Protein AF-A0A7V3MHN1-F1 (afdb_monomer_lite)

Structure (mmCIF, N/CA/C/O backbone):
data_AF-A0A7V3MHN1-F1
#
_entry.id   AF-A0A7V3MHN1-F1
#
loop_
_atom_site.group_PDB
_atom_site.id
_atom_site.type_symbol
_atom_site.label_atom_id
_atom_site.label_alt_id
_atom_site.label_comp_id
_atom_site.label_asym_id
_atom_site.label_entity_id
_atom_site.label_seq_id
_atom_site.pdbx_PDB_ins_code
_atom_site.Cartn_x
_atom_site.Cartn_y
_atom_site.Cartn_z
_atom_site.occupancy
_atom_site.B_iso_or_equiv
_atom_site.auth_seq_id
_atom_site.auth_comp_id
_atom_site.auth_asym_id
_atom_site.auth_atom_id
_atom_site.pdbx_PDB_model_num
ATOM 1 N N . GLN A 1 1 ? -6.747 2.125 32.508 1.00 59.69 1 GLN A N 1
ATOM 2 C CA . GLN A 1 1 ? -7.554 3.245 31.978 1.00 59.69 1 GLN A CA 1
ATOM 3 C C . GLN A 1 1 ? -6.586 4.310 31.480 1.00 59.69 1 GLN A C 1
ATOM 5 O O . GLN A 1 1 ? -5.693 4.668 32.234 1.00 59.69 1 GLN A O 1
ATOM 10 N N . ILE A 1 2 ? -6.685 4.735 30.218 1.00 68.06 2 ILE A N 1
ATOM 11 C CA . ILE A 1 2 ? -5.838 5.800 29.650 1.00 68.06 2 ILE A CA 1
ATOM 12 C C . ILE A 1 2 ? -6.609 7.110 29.819 1.00 68.06 2 ILE A C 1
ATOM 14 O O . ILE A 1 2 ? -7.753 7.187 29.373 1.00 68.06 2 ILE A O 1
ATOM 18 N N . LEU A 1 3 ? -6.021 8.112 30.478 1.00 76.12 3 LEU A N 1
ATOM 19 C CA . LEU A 1 3 ? -6.589 9.460 30.480 1.00 76.12 3 LEU A CA 1
ATOM 20 C C . LEU A 1 3 ? -6.273 10.118 29.139 1.00 76.12 3 LEU A C 1
ATOM 22 O O . LEU A 1 3 ? -5.110 10.264 28.765 1.00 76.12 3 LEU A O 1
ATOM 26 N N . LEU A 1 4 ? -7.324 10.489 28.422 1.00 75.56 4 LEU A N 1
ATOM 27 C CA . LEU A 1 4 ? -7.245 11.236 27.181 1.00 75.56 4 LEU A CA 1
ATOM 28 C C . LEU A 1 4 ? -7.866 12.608 27.436 1.00 75.56 4 LEU A C 1
ATOM 30 O O . LEU A 1 4 ? -8.912 12.685 28.077 1.00 75.56 4 LEU A O 1
ATOM 34 N N . ASP A 1 5 ? -7.225 13.673 26.962 1.00 85.38 5 ASP A N 1
ATOM 35 C CA . ASP A 1 5 ? -7.831 15.001 27.021 1.00 85.38 5 ASP A CA 1
ATOM 36 C C . ASP A 1 5 ? -9.120 15.058 26.171 1.00 85.38 5 ASP A C 1
ATOM 38 O O . ASP A 1 5 ? -9.317 14.283 25.224 1.00 85.38 5 ASP A O 1
ATOM 42 N N . ASP A 1 6 ? -10.027 15.968 26.537 1.00 81.62 6 ASP A N 1
ATOM 43 C CA . ASP A 1 6 ? -11.348 16.082 25.908 1.00 81.62 6 ASP A CA 1
ATOM 44 C C . ASP A 1 6 ? -11.264 16.373 24.405 1.00 81.62 6 ASP A C 1
ATOM 46 O O . ASP A 1 6 ? -12.125 15.950 23.629 1.00 81.62 6 ASP A O 1
ATOM 50 N N . GLU A 1 7 ? -10.223 17.083 23.971 1.00 84.38 7 GLU A N 1
ATOM 51 C CA . GLU A 1 7 ? -10.010 17.418 22.567 1.00 84.38 7 GLU A CA 1
ATOM 52 C C . GLU A 1 7 ? -9.679 16.169 21.742 1.00 84.38 7 GLU A C 1
ATOM 54 O O . GLU A 1 7 ? -10.335 15.886 20.733 1.00 84.38 7 GLU A O 1
ATOM 59 N N . ARG A 1 8 ? -8.708 15.367 22.189 1.00 82.62 8 ARG A N 1
ATOM 60 C CA . ARG A 1 8 ? -8.356 14.095 21.552 1.00 82.62 8 ARG A CA 1
ATOM 61 C C . ARG A 1 8 ? -9.528 13.124 21.592 1.00 82.62 8 ARG A C 1
ATOM 63 O O . ARG A 1 8 ? -9.762 12.442 20.594 1.00 82.62 8 ARG A O 1
ATOM 70 N N . HIS A 1 9 ? -10.297 13.086 22.682 1.00 85.44 9 HIS A N 1
ATOM 71 C CA . HIS A 1 9 ? -11.489 12.240 22.761 1.00 85.44 9 HIS A CA 1
ATOM 72 C C . HIS A 1 9 ? -12.520 12.622 21.693 1.00 85.44 9 HIS A C 1
ATOM 74 O O . HIS A 1 9 ? -12.969 11.757 20.937 1.00 85.44 9 HIS A O 1
ATOM 80 N N . ARG A 1 10 ? -12.830 13.918 21.542 1.00 88.56 10 ARG A N 1
ATOM 81 C CA . ARG A 1 10 ? -13.739 14.402 20.487 1.00 88.56 10 ARG A CA 1
ATOM 82 C C . ARG A 1 10 ? -13.244 14.043 19.089 1.00 88.56 10 ARG A C 1
ATOM 84 O O . ARG A 1 10 ? -14.046 13.607 18.265 1.00 88.56 10 ARG A O 1
ATOM 91 N N . ARG A 1 11 ? -11.940 14.175 18.824 1.00 86.19 11 ARG A N 1
ATOM 92 C CA . ARG A 1 11 ? -11.350 13.819 17.522 1.00 86.19 11 ARG A CA 1
ATOM 93 C C . ARG A 1 11 ? -11.505 12.332 17.212 1.00 86.19 11 ARG A C 1
ATOM 95 O O . ARG A 1 11 ? -11.900 11.990 16.102 1.00 86.19 11 ARG A O 1
ATOM 102 N N . ILE A 1 12 ? -11.256 11.450 18.179 1.00 86.94 12 ILE A N 1
ATOM 103 C CA . ILE A 1 12 ? -11.416 10.002 17.973 1.00 86.94 12 ILE A CA 1
ATOM 104 C C . ILE A 1 12 ? -12.890 9.641 17.758 1.00 86.94 12 ILE A C 1
ATOM 106 O O . ILE A 1 12 ? -13.201 8.855 16.865 1.00 86.94 12 ILE A O 1
ATOM 110 N N . VAL A 1 13 ? -13.805 10.239 18.526 1.00 90.31 13 VAL A N 1
ATOM 111 C CA . VAL A 1 13 ? -15.251 10.020 18.364 1.00 90.31 13 VAL A CA 1
ATOM 112 C C . VAL A 1 13 ? -15.739 10.486 16.991 1.00 90.31 13 VAL A C 1
ATOM 114 O O . VAL A 1 13 ? -16.535 9.786 16.367 1.00 90.31 13 VAL A O 1
ATOM 117 N N . ALA A 1 14 ? -15.255 11.627 16.495 1.00 90.69 14 ALA A N 1
ATOM 118 C CA . ALA A 1 14 ? -15.590 12.118 15.160 1.00 90.69 14 ALA A CA 1
ATOM 119 C C . ALA A 1 14 ? -15.152 11.129 14.069 1.00 90.69 14 ALA A C 1
ATOM 121 O O . ALA A 1 14 ? -15.967 10.744 13.235 1.00 90.69 14 ALA A O 1
ATOM 122 N N . VAL A 1 15 ? -13.910 10.640 14.139 1.00 89.62 15 VAL A N 1
ATOM 123 C CA . VAL A 1 15 ? -13.374 9.649 13.188 1.00 89.62 15 VAL A CA 1
ATOM 124 C C . VAL A 1 15 ? -14.132 8.321 13.264 1.00 89.62 15 VAL A C 1
ATOM 126 O O . VAL A 1 15 ? -14.414 7.709 12.237 1.00 89.62 15 VAL A O 1
ATOM 129 N N . ALA A 1 16 ? -14.488 7.868 14.467 1.00 91.81 16 ALA A N 1
ATOM 130 C CA . ALA A 1 16 ? -15.269 6.649 14.662 1.00 91.81 16 ALA A CA 1
ATOM 131 C C . ALA A 1 16 ? -16.667 6.765 14.029 1.00 91.81 16 ALA A C 1
ATOM 133 O O . ALA A 1 16 ? -17.104 5.852 13.330 1.00 91.81 16 ALA A O 1
ATOM 134 N N . ARG A 1 17 ? -17.334 7.914 14.212 1.00 91.50 17 ARG A N 1
ATOM 135 C CA . ARG A 1 17 ? -18.642 8.204 13.605 1.00 91.50 17 ARG A CA 1
ATOM 136 C C . ARG A 1 17 ? -18.575 8.291 12.086 1.00 91.50 17 ARG A C 1
ATOM 138 O O . ARG A 1 17 ? -19.405 7.679 11.429 1.00 91.50 17 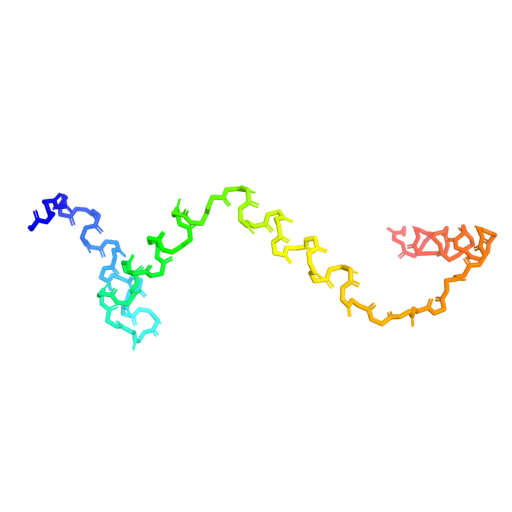ARG A O 1
ATOM 145 N N . GLU A 1 18 ? -17.593 9.006 11.544 1.00 90.38 18 GLU A N 1
ATOM 146 C CA . GLU A 1 18 ? -17.388 9.134 10.095 1.00 90.38 18 GLU A CA 1
ATOM 147 C C . GLU A 1 18 ? -17.193 7.765 9.429 1.00 90.38 18 GLU A C 1
ATOM 149 O O . GLU A 1 18 ? -17.711 7.511 8.347 1.00 90.38 18 GLU A O 1
ATOM 154 N N . ARG A 1 19 ? -16.488 6.856 10.109 1.00 87.94 19 ARG A N 1
ATOM 155 C CA . ARG A 1 19 ? -16.199 5.508 9.609 1.00 87.94 19 ARG A CA 1
ATOM 156 C C . ARG A 1 19 ? -17.251 4.459 9.982 1.00 87.94 19 ARG A C 1
ATOM 158 O O . ARG A 1 19 ? -17.118 3.317 9.559 1.00 87.94 19 ARG A O 1
ATOM 165 N N . GLY A 1 20 ? -18.257 4.805 10.788 1.00 91.38 20 GLY A N 1
ATOM 166 C CA . GLY A 1 20 ? -19.280 3.864 11.260 1.00 91.38 20 GLY A CA 1
ATOM 167 C C . GLY A 1 20 ? -18.744 2.727 12.141 1.00 91.38 20 GLY A C 1
ATOM 168 O O . GLY A 1 20 ? -19.354 1.663 12.204 1.00 91.38 20 GLY A O 1
ATOM 169 N N . VAL A 1 21 ? -17.606 2.922 12.812 1.00 93.00 21 VAL A N 1
ATOM 170 C CA . VAL A 1 21 ? -16.958 1.903 13.657 1.00 93.00 21 VAL A CA 1
ATOM 171 C C . VAL A 1 21 ? -16.879 2.354 15.112 1.00 93.00 21 VAL A C 1
ATOM 173 O O . VAL A 1 21 ? -17.103 3.516 15.446 1.00 93.00 21 VAL A O 1
ATOM 176 N N . SER A 1 22 ? -16.544 1.430 16.012 1.00 92.25 22 SER A N 1
ATOM 177 C CA . SER A 1 22 ? -16.379 1.766 17.425 1.00 92.25 22 SER A CA 1
ATOM 178 C C . SER A 1 22 ? -15.112 2.596 17.671 1.00 92.25 22 SER A C 1
ATOM 180 O O . SER A 1 22 ? -14.096 2.436 16.992 1.00 92.25 22 SER A O 1
ATOM 182 N N . VAL A 1 23 ? -15.132 3.429 18.715 1.00 88.06 23 VAL A N 1
ATOM 183 C CA . VAL A 1 23 ? -13.936 4.141 19.201 1.00 88.06 23 VAL A CA 1
ATOM 184 C C . VAL A 1 23 ? -12.801 3.163 19.526 1.00 88.06 23 VAL A C 1
ATOM 186 O O . VAL A 1 23 ? -11.646 3.435 19.209 1.00 88.06 23 VAL A O 1
ATOM 189 N N . ALA A 1 24 ? -13.123 1.994 20.090 1.00 87.56 24 ALA A N 1
ATOM 190 C CA . ALA A 1 24 ? -12.144 0.952 20.388 1.00 87.56 24 ALA A CA 1
ATOM 191 C C . ALA A 1 24 ? -11.457 0.410 19.121 1.00 87.56 24 ALA A C 1
ATOM 193 O O . ALA A 1 24 ? -10.256 0.147 19.149 1.00 87.56 24 ALA A O 1
ATOM 194 N N . THR A 1 25 ? -12.187 0.298 18.006 1.00 87.38 25 THR A N 1
ATOM 195 C CA . THR A 1 25 ? -11.643 -0.103 16.699 1.00 87.38 25 THR A CA 1
ATOM 196 C C . THR A 1 25 ? -10.640 0.930 16.193 1.00 87.38 25 THR A C 1
ATOM 198 O O . THR A 1 25 ? -9.523 0.569 15.837 1.00 87.38 25 THR A O 1
ATOM 201 N N . VAL A 1 26 ? -10.992 2.219 16.243 1.00 86.69 26 VAL A N 1
ATOM 202 C CA . VAL A 1 26 ? -10.096 3.311 15.820 1.00 86.69 26 VAL A CA 1
ATOM 203 C C . VAL A 1 26 ? -8.829 3.355 16.674 1.00 86.69 26 VAL A C 1
ATOM 205 O O . VAL A 1 26 ? -7.734 3.520 16.142 1.00 86.69 26 VAL A O 1
ATOM 208 N N . VAL A 1 27 ? -8.960 3.182 17.994 1.00 87.25 27 VAL A N 1
ATOM 209 C CA . VAL A 1 27 ? -7.813 3.137 18.910 1.00 87.25 27 VAL A CA 1
ATOM 210 C C . VAL A 1 27 ? -6.927 1.930 18.611 1.00 87.25 27 VAL A C 1
ATOM 212 O O . VAL A 1 27 ? -5.715 2.095 18.523 1.00 87.25 27 VAL A O 1
ATOM 215 N N . ARG A 1 28 ? -7.504 0.739 18.405 1.00 83.25 28 ARG A N 1
ATOM 216 C CA . ARG A 1 28 ? -6.741 -0.467 18.056 1.00 83.25 28 ARG A CA 1
ATOM 217 C C . ARG A 1 28 ? -5.995 -0.298 16.735 1.00 83.25 28 ARG A C 1
ATOM 219 O O . ARG A 1 28 ? -4.797 -0.522 16.715 1.00 83.25 28 ARG A O 1
ATOM 226 N N . GLU A 1 29 ? -6.638 0.212 15.688 1.00 83.12 29 GLU A N 1
ATOM 227 C CA . GLU A 1 29 ? -5.964 0.484 14.411 1.00 83.12 29 GLU A CA 1
ATOM 228 C C . GLU A 1 29 ? -4.859 1.537 14.529 1.00 83.12 29 GLU A C 1
ATOM 230 O O . GLU A 1 29 ? -3.814 1.417 13.892 1.00 83.12 29 GLU A O 1
ATOM 235 N N . ALA A 1 30 ? -5.079 2.599 15.307 1.00 82.31 30 ALA A N 1
ATOM 236 C CA . ALA A 1 30 ? -4.073 3.632 15.527 1.00 82.31 30 ALA A CA 1
ATOM 237 C C . ALA A 1 30 ? -2.867 3.080 16.299 1.00 82.31 30 ALA A C 1
ATOM 239 O O . ALA A 1 30 ? -1.731 3.435 15.990 1.00 82.31 30 ALA A O 1
ATOM 240 N N . ILE A 1 31 ? -3.118 2.190 17.262 1.00 80.06 31 ILE A N 1
ATOM 241 C CA . ILE A 1 31 ? -2.090 1.435 17.974 1.00 80.06 31 ILE A CA 1
ATOM 242 C C . ILE A 1 31 ? -1.372 0.505 17.001 1.00 80.06 31 ILE A C 1
ATOM 244 O O . ILE A 1 31 ? -0.160 0.592 16.913 1.00 80.06 31 ILE A O 1
ATOM 248 N N . ASP A 1 32 ? -2.070 -0.301 16.206 1.00 76.62 32 ASP A N 1
ATOM 249 C CA . ASP A 1 32 ? -1.444 -1.216 15.247 1.00 76.62 32 ASP A CA 1
ATOM 250 C C . ASP A 1 32 ? -0.594 -0.451 14.222 1.00 76.62 32 ASP A C 1
ATOM 252 O O . ASP A 1 32 ? 0.527 -0.844 13.921 1.00 76.62 32 ASP A O 1
ATOM 256 N N . ARG A 1 33 ? -1.066 0.704 13.738 1.00 70.06 33 ARG A N 1
ATOM 257 C CA . ARG A 1 33 ? -0.313 1.575 12.818 1.00 70.06 33 ARG A CA 1
ATOM 258 C C . ARG A 1 33 ? 0.856 2.304 13.484 1.00 70.06 33 ARG A C 1
ATOM 260 O O . ARG A 1 33 ? 1.847 2.576 12.810 1.00 70.06 33 ARG A O 1
ATOM 267 N N . GLY A 1 34 ? 0.720 2.674 14.757 1.00 67.62 34 GLY A N 1
ATOM 268 C CA . GLY A 1 34 ? 1.731 3.410 15.522 1.00 67.62 34 GLY A CA 1
ATOM 269 C C . GLY A 1 34 ? 2.788 2.515 16.174 1.00 67.62 34 GLY A C 1
ATOM 270 O O . GLY A 1 34 ? 3.932 2.935 16.321 1.00 67.62 34 GLY A O 1
ATOM 271 N N . ILE A 1 35 ? 2.412 1.286 16.535 1.00 58.75 35 ILE A N 1
ATOM 272 C CA . ILE A 1 35 ? 3.262 0.239 17.112 1.00 58.75 35 ILE A CA 1
ATOM 273 C C . ILE A 1 35 ? 3.883 -0.631 16.023 1.00 58.75 35 ILE A C 1
ATOM 275 O O . ILE A 1 35 ? 4.961 -1.166 16.270 1.00 58.75 35 ILE A O 1
ATOM 279 N N . ALA A 1 36 ? 3.286 -0.734 14.823 1.00 55.34 36 ALA A N 1
ATOM 280 C CA . ALA A 1 36 ? 3.970 -1.304 13.665 1.00 55.34 36 ALA A CA 1
ATOM 281 C C . ALA A 1 36 ? 5.290 -0.558 13.477 1.00 55.34 36 ALA A C 1
ATOM 283 O O . ALA A 1 36 ? 5.336 0.573 12.973 1.00 55.34 36 ALA A O 1
ATOM 284 N N . SER A 1 37 ? 6.371 -1.196 13.919 1.00 57.94 37 SER A N 1
ATOM 285 C CA . SER A 1 37 ? 7.686 -0.600 13.881 1.00 57.94 37 SER A CA 1
ATOM 286 C C . SER A 1 37 ? 7.971 -0.238 12.424 1.00 57.94 37 SER A C 1
ATOM 288 O O . SER A 1 37 ? 7.610 -0.991 11.512 1.00 57.94 37 SER A O 1
ATOM 290 N N . PRO A 1 38 ? 8.645 0.883 12.127 1.00 60.72 38 PRO A N 1
ATOM 291 C CA . PRO A 1 38 ? 9.180 1.117 10.788 1.00 60.72 38 PRO A CA 1
ATOM 292 C C . PRO A 1 38 ? 10.010 -0.075 10.273 1.00 60.72 38 PRO A C 1
ATOM 294 O O . PRO A 1 38 ? 10.186 -0.231 9.066 1.00 60.72 38 PRO A O 1
ATOM 297 N N . CYS A 1 39 ? 10.521 -0.925 11.174 1.00 62.94 39 CYS A N 1
ATOM 298 C CA . CYS A 1 39 ? 11.117 -2.214 10.837 1.00 62.94 39 CYS A CA 1
ATOM 299 C C . CYS A 1 39 ? 10.096 -3.227 10.299 1.00 62.94 39 CYS A C 1
ATOM 301 O O . CYS A 1 39 ? 10.352 -3.834 9.265 1.00 62.94 39 CYS A O 1
ATOM 303 N N . ASP A 1 40 ? 8.928 -3.361 10.927 1.00 72.00 40 ASP A N 1
ATOM 304 C CA . ASP A 1 40 ? 7.899 -4.326 10.525 1.00 72.00 40 ASP A CA 1
ATOM 305 C C . ASP A 1 40 ? 7.267 -3.952 9.187 1.00 72.00 40 ASP A C 1
ATOM 307 O O . ASP A 1 40 ? 7.064 -4.824 8.347 1.00 72.00 40 ASP A O 1
ATOM 311 N N . ARG A 1 41 ? 7.055 -2.651 8.931 1.00 73.88 41 ARG A N 1
ATOM 312 C CA . ARG A 1 41 ? 6.588 -2.172 7.617 1.00 73.88 41 ARG A CA 1
ATOM 313 C C . ARG A 1 41 ? 7.599 -2.422 6.499 1.00 73.88 41 ARG A C 1
ATOM 315 O O . ARG A 1 41 ? 7.212 -2.813 5.404 1.00 73.88 41 ARG A O 1
ATOM 322 N N . ARG A 1 42 ? 8.895 -2.206 6.754 1.00 78.25 42 ARG A N 1
ATOM 323 C CA . ARG A 1 42 ? 9.947 -2.508 5.766 1.00 78.25 42 ARG A CA 1
ATOM 324 C C . ARG A 1 42 ? 10.089 -4.010 5.544 1.00 78.25 42 ARG A C 1
ATOM 326 O O . ARG A 1 42 ? 10.251 -4.437 4.407 1.00 78.25 42 ARG A O 1
ATOM 333 N N . LYS A 1 43 ? 9.989 -4.803 6.613 1.00 83.25 43 LYS A N 1
ATOM 334 C CA . LYS A 1 43 ? 10.053 -6.264 6.556 1.00 83.25 43 LYS A CA 1
ATOM 335 C C . LYS A 1 43 ? 8.880 -6.848 5.772 1.00 83.25 43 LYS A C 1
ATOM 337 O O . LYS A 1 43 ? 9.111 -7.679 4.903 1.00 83.25 43 LYS A O 1
ATOM 342 N N . SER A 1 44 ? 7.648 -6.409 6.035 1.00 83.62 44 SER A N 1
ATOM 343 C CA . SER A 1 44 ? 6.471 -6.893 5.307 1.00 83.62 44 SER A CA 1
ATOM 344 C C . SER A 1 44 ? 6.496 -6.488 3.833 1.00 83.62 44 SER A C 1
ATOM 346 O O . SER A 1 44 ? 6.229 -7.326 2.980 1.00 83.62 44 SER A O 1
ATOM 348 N N . ALA A 1 45 ? 6.895 -5.250 3.520 1.00 86.56 45 ALA A N 1
ATOM 349 C CA . ALA A 1 45 ? 7.081 -4.808 2.138 1.00 86.56 45 ALA A CA 1
ATOM 350 C C . ALA A 1 45 ? 8.175 -5.614 1.416 1.00 86.56 45 ALA A C 1
ATOM 352 O O . ALA A 1 45 ? 8.001 -5.988 0.261 1.00 86.56 45 ALA A O 1
ATOM 353 N N . GLY A 1 46 ? 9.278 -5.922 2.107 1.00 88.88 46 GLY A N 1
ATOM 354 C CA . GLY A 1 46 ? 10.342 -6.770 1.573 1.00 88.88 46 GLY A CA 1
ATOM 355 C C . GLY A 1 46 ? 9.872 -8.196 1.293 1.00 88.88 46 GLY A C 1
ATOM 356 O O . GLY A 1 46 ? 10.152 -8.725 0.226 1.00 88.88 46 GLY A O 1
ATOM 357 N N . LEU A 1 47 ? 9.111 -8.800 2.211 1.00 93.44 47 LEU A N 1
ATOM 358 C CA . LEU A 1 47 ? 8.534 -10.131 2.004 1.00 93.44 47 LEU A CA 1
ATOM 359 C C . LEU A 1 47 ? 7.554 -10.150 0.828 1.00 93.44 47 LEU A C 1
ATOM 361 O O . LEU A 1 47 ? 7.631 -11.055 0.011 1.00 93.44 47 LEU A O 1
ATOM 365 N N . ALA A 1 48 ? 6.697 -9.134 0.697 1.00 92.31 48 ALA A N 1
ATOM 366 C CA . ALA A 1 48 ? 5.777 -9.027 -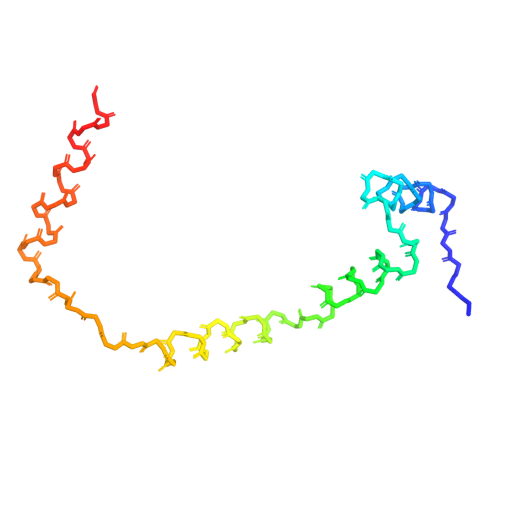0.434 1.00 92.31 48 ALA A CA 1
ATOM 367 C C . ALA A 1 48 ? 6.508 -8.906 -1.784 1.00 92.31 48 ALA A C 1
ATOM 369 O O . ALA A 1 48 ? 6.031 -9.429 -2.783 1.00 92.31 48 ALA A O 1
ATOM 370 N N . LEU A 1 49 ? 7.664 -8.232 -1.814 1.00 90.81 49 LEU A N 1
ATOM 371 C CA . LEU A 1 49 ? 8.493 -8.132 -3.016 1.00 90.81 49 LEU A CA 1
ATOM 372 C C . LEU A 1 49 ? 9.195 -9.455 -3.350 1.00 90.81 49 LEU A C 1
ATOM 374 O O . LEU A 1 49 ? 9.300 -9.799 -4.519 1.00 90.81 49 LEU A O 1
ATOM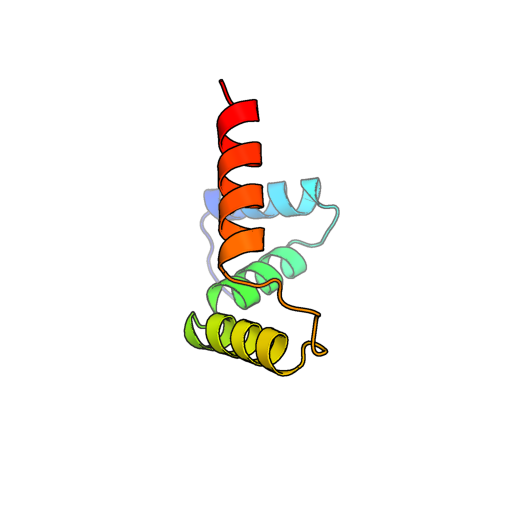 378 N N . LEU A 1 50 ? 9.665 -10.190 -2.340 1.00 93.88 50 LEU A N 1
ATOM 379 C CA . LEU A 1 50 ? 10.329 -11.484 -2.530 1.00 93.88 50 LEU A CA 1
ATOM 380 C C . LEU A 1 50 ? 9.362 -12.616 -2.903 1.00 93.88 50 LEU A C 1
ATOM 382 O O . LEU A 1 50 ? 9.778 -13.565 -3.556 1.00 93.88 50 LEU A O 1
ATOM 386 N N . ASP A 1 51 ? 8.103 -12.528 -2.472 1.00 96.25 51 ASP A N 1
ATOM 387 C CA . ASP A 1 51 ? 7.048 -13.510 -2.768 1.00 96.25 51 ASP A CA 1
ATOM 388 C C . ASP A 1 51 ? 6.344 -13.240 -4.111 1.00 96.25 51 ASP A C 1
ATOM 390 O O . ASP A 1 51 ? 5.533 -14.038 -4.579 1.00 96.25 51 ASP A O 1
ATOM 394 N N . ALA A 1 52 ? 6.632 -12.098 -4.743 1.00 94.25 52 ALA A N 1
ATOM 395 C CA . ALA A 1 52 ? 6.059 -11.757 -6.033 1.00 94.25 52 ALA A CA 1
ATOM 396 C C . ALA A 1 52 ? 6.522 -12.748 -7.110 1.00 94.25 52 ALA A C 1
ATOM 398 O O . ALA A 1 52 ? 7.697 -13.104 -7.190 1.00 94.25 52 ALA A O 1
ATOM 399 N N . ALA A 1 53 ? 5.587 -13.168 -7.964 1.00 94.00 53 ALA 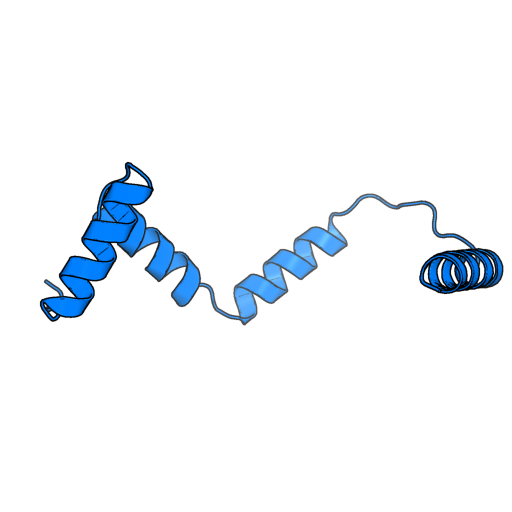A N 1
ATOM 400 C CA . ALA A 1 53 ? 5.915 -13.993 -9.116 1.00 94.00 53 ALA A CA 1
ATOM 401 C C . ALA A 1 53 ? 6.847 -13.239 -10.074 1.00 94.00 53 ALA A C 1
ATOM 403 O O . ALA A 1 53 ? 6.705 -12.026 -10.262 1.00 94.00 53 ALA A O 1
ATOM 404 N N . ASP A 1 54 ? 7.751 -13.980 -10.718 1.00 93.25 54 ASP A N 1
ATOM 405 C CA . ASP A 1 54 ? 8.608 -13.429 -11.760 1.00 93.25 54 ASP A CA 1
ATOM 406 C C . ASP A 1 54 ? 7.757 -12.766 -12.844 1.00 93.25 54 ASP A C 1
ATOM 408 O O . ASP A 1 54 ? 6.793 -13.337 -13.364 1.00 93.25 54 ASP A O 1
ATOM 412 N N . MET A 1 55 ? 8.139 -11.542 -13.194 1.00 89.94 55 MET A N 1
ATOM 413 C CA . MET A 1 55 ? 7.516 -10.786 -14.269 1.00 89.94 55 MET A CA 1
ATOM 414 C C . MET A 1 55 ? 8.499 -10.611 -15.425 1.00 89.94 55 MET A C 1
ATOM 416 O O . MET A 1 55 ? 9.704 -10.487 -15.193 1.00 89.94 55 MET A O 1
ATOM 420 N N . PRO A 1 56 ? 8.013 -10.564 -16.676 1.00 92.25 56 PRO A N 1
ATOM 421 C CA . PRO A 1 56 ? 8.853 -10.183 -17.799 1.00 92.25 56 PRO A CA 1
ATOM 422 C C . PRO A 1 56 ? 9.388 -8.764 -17.572 1.00 92.25 56 PRO A C 1
ATOM 424 O O . PRO A 1 56 ? 8.618 -7.816 -17.405 1.00 92.25 56 PRO A O 1
ATOM 427 N N . VAL A 1 57 ? 10.714 -8.631 -17.5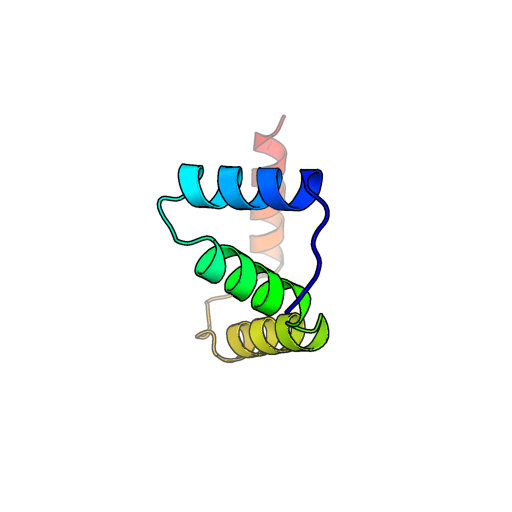46 1.00 90.44 57 VAL A N 1
ATOM 428 C CA . VAL A 1 57 ? 11.404 -7.345 -17.410 1.00 90.44 57 VAL A CA 1
ATOM 429 C C . VAL A 1 57 ? 11.875 -6.905 -18.799 1.00 90.44 57 VAL A C 1
ATOM 431 O O . VAL A 1 57 ? 12.581 -7.678 -19.452 1.00 90.44 57 VAL A O 1
ATOM 434 N N . PRO A 1 58 ? 11.498 -5.701 -19.268 1.00 91.88 58 PRO A N 1
ATOM 435 C CA . PRO A 1 58 ? 11.944 -5.193 -20.559 1.00 91.88 58 PRO A CA 1
ATOM 436 C C . PRO A 1 58 ? 13.451 -4.930 -20.553 1.00 91.88 58 PRO A C 1
ATOM 438 O O . PRO A 1 58 ? 14.078 -4.727 -19.508 1.00 91.88 58 PRO A O 1
ATOM 441 N N . THR A 1 59 ? 14.045 -4.893 -21.739 1.00 96.12 59 THR A N 1
ATOM 442 C CA . THR A 1 59 ? 15.436 -4.473 -21.889 1.00 96.12 59 THR A CA 1
ATOM 443 C C . THR A 1 59 ? 15.609 -3.011 -21.478 1.00 96.12 59 THR A C 1
ATOM 445 O O . THR A 1 59 ? 14.673 -2.208 -21.478 1.00 96.12 59 THR A O 1
ATOM 448 N N . LEU A 1 60 ? 16.846 -2.629 -21.154 1.00 94.25 60 LEU A N 1
ATOM 449 C CA . LEU A 1 60 ? 17.154 -1.248 -20.776 1.00 94.25 60 LEU A CA 1
ATOM 450 C C . LEU A 1 60 ? 16.788 -0.245 -21.883 1.00 94.25 60 LEU A C 1
ATOM 452 O O . LEU A 1 60 ? 16.384 0.880 -21.586 1.00 94.25 60 LEU A O 1
ATOM 456 N N . GLN A 1 61 ? 16.930 -0.654 -23.146 1.00 96.25 61 GLN A N 1
ATOM 457 C CA . GLN A 1 61 ? 16.570 0.170 -24.292 1.00 96.25 61 GLN A CA 1
ATOM 458 C C . GLN A 1 61 ? 15.055 0.396 -24.345 1.00 96.25 61 GLN A C 1
ATOM 460 O O . GLN A 1 61 ? 14.628 1.548 -24.322 1.00 96.25 61 GLN A O 1
ATOM 465 N N . GLU A 1 62 ? 14.260 -0.676 -24.312 1.00 95.81 62 GLU A N 1
ATOM 466 C CA . GLU A 1 62 ? 12.790 -0.602 -24.320 1.00 95.81 62 GLU A CA 1
ATOM 467 C C . GLU A 1 62 ? 12.265 0.246 -23.154 1.00 95.81 62 GLU A C 1
ATOM 469 O O . GLU A 1 62 ? 11.418 1.117 -23.339 1.00 95.81 62 GLU A O 1
ATOM 474 N N . PHE A 1 63 ? 12.837 0.071 -21.959 1.00 94.50 63 PHE A N 1
ATOM 475 C CA . PHE A 1 63 ? 12.466 0.865 -20.788 1.00 94.50 63 PHE A CA 1
ATOM 476 C C . PHE A 1 63 ? 12.789 2.358 -20.954 1.00 94.50 63 PHE A C 1
ATOM 478 O O . PHE A 1 63 ? 12.048 3.229 -20.493 1.00 94.50 63 PHE A O 1
ATOM 485 N N . THR A 1 64 ? 13.914 2.678 -21.598 1.00 95.56 64 THR A N 1
ATOM 486 C CA . THR A 1 64 ? 14.316 4.071 -21.833 1.00 95.56 64 THR A CA 1
ATOM 487 C C . THR A 1 64 ? 13.386 4.738 -22.841 1.00 95.56 64 THR A C 1
ATOM 489 O O . THR A 1 64 ? 12.934 5.858 -22.595 1.00 95.56 64 THR A O 1
ATOM 492 N N . GLU A 1 65 ? 13.052 4.034 -23.923 1.00 95.75 65 GLU A N 1
ATOM 493 C CA . GLU A 1 65 ? 12.111 4.493 -24.947 1.00 95.75 65 GLU A CA 1
ATOM 494 C C . GLU A 1 65 ? 10.714 4.732 -24.352 1.00 95.75 65 GLU A C 1
ATOM 496 O O . GLU A 1 65 ? 10.138 5.807 -24.541 1.00 95.75 65 GLU A O 1
ATOM 501 N N . GLU A 1 66 ? 10.203 3.792 -23.548 1.00 93.75 66 GLU A N 1
ATOM 502 C CA . GLU A 1 66 ? 8.920 3.932 -22.847 1.00 93.75 66 GLU A CA 1
ATOM 503 C C . GLU A 1 66 ? 8.915 5.149 -21.910 1.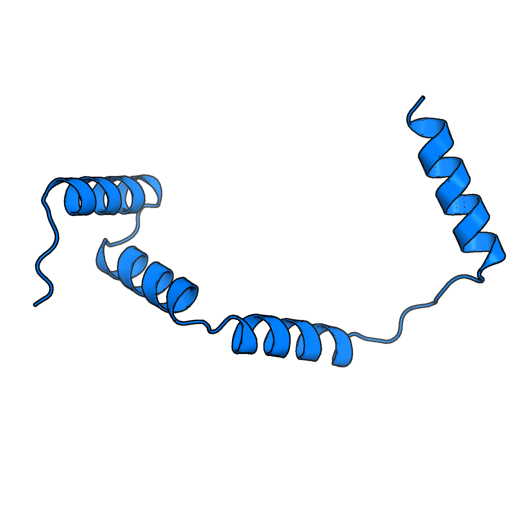00 93.75 66 GLU A C 1
ATOM 505 O O . GLU A 1 66 ? 8.007 5.988 -21.948 1.00 93.75 66 GLU A O 1
ATOM 510 N N . ARG A 1 67 ? 9.953 5.288 -21.076 1.00 94.50 67 ARG A N 1
ATOM 511 C CA . ARG A 1 67 ? 10.074 6.402 -20.127 1.00 94.50 67 ARG A CA 1
ATOM 512 C C . ARG A 1 67 ? 10.078 7.751 -20.843 1.00 94.50 67 ARG A C 1
ATOM 514 O O . ARG A 1 67 ? 9.462 8.707 -20.361 1.00 94.50 67 ARG A O 1
ATOM 521 N N . ASP A 1 68 ? 10.804 7.853 -21.949 1.00 95.81 68 ASP A N 1
ATOM 522 C CA . ASP A 1 68 ? 10.932 9.098 -22.700 1.00 95.81 68 ASP A CA 1
ATOM 523 C C . ASP A 1 68 ? 9.624 9.436 -23.431 1.00 95.81 68 ASP A C 1
ATOM 525 O O . ASP A 1 68 ? 9.196 10.595 -23.395 1.00 95.81 68 ASP A O 1
ATOM 529 N N . ALA A 1 69 ? 8.913 8.430 -23.954 1.00 94.31 69 ALA A N 1
ATOM 530 C CA . ALA A 1 69 ? 7.558 8.599 -24.468 1.00 94.31 69 ALA A CA 1
ATOM 531 C C . ALA A 1 69 ? 6.614 9.149 -23.385 1.00 94.31 69 ALA A C 1
ATOM 533 O O . ALA A 1 69 ? 5.995 10.193 -23.592 1.00 94.31 69 ALA A O 1
ATOM 534 N N . LEU A 1 70 ? 6.550 8.539 -22.195 1.00 93.56 70 LEU A N 1
ATOM 535 C CA . LEU A 1 70 ? 5.683 9.002 -21.098 1.00 93.56 70 LEU A CA 1
ATOM 536 C C . LEU A 1 70 ? 5.981 10.445 -20.661 1.00 93.56 70 LEU A C 1
ATOM 538 O O . LEU A 1 70 ? 5.073 11.199 -20.306 1.00 93.56 70 LEU A O 1
ATOM 542 N N . ARG A 1 71 ? 7.252 10.854 -20.693 1.00 93.00 71 ARG A N 1
ATOM 543 C CA . ARG A 1 71 ? 7.659 12.231 -20.373 1.00 93.00 71 ARG A CA 1
ATOM 544 C C . ARG A 1 71 ? 7.253 13.225 -21.453 1.00 93.00 71 ARG A C 1
ATOM 546 O O . ARG A 1 71 ? 6.864 14.341 -21.113 1.00 93.00 71 ARG A O 1
ATOM 553 N N . ALA A 1 72 ? 7.319 12.831 -22.723 1.00 91.00 72 ALA A N 1
ATOM 554 C CA . ALA A 1 72 ? 6.891 13.667 -23.839 1.00 91.00 72 ALA A CA 1
ATOM 555 C C . ALA A 1 72 ? 5.380 13.962 -23.801 1.00 91.00 72 ALA A C 1
ATOM 557 O O . ALA A 1 72 ? 4.979 15.072 -24.125 1.00 91.00 72 ALA A O 1
ATOM 558 N N . HIS A 1 73 ? 4.561 13.023 -23.311 1.00 78.75 73 HIS A N 1
ATOM 559 C CA . HIS A 1 73 ? 3.103 13.184 -23.164 1.00 78.75 73 HIS A CA 1
ATOM 560 C C . HIS A 1 73 ? 2.679 14.125 -22.021 1.00 78.75 73 HIS A C 1
ATOM 562 O O . HIS A 1 73 ? 1.491 14.390 -21.846 1.00 78.75 73 HIS A O 1
ATOM 568 N N . ARG A 1 74 ? 3.626 14.608 -21.206 1.00 73.19 74 ARG A N 1
ATOM 569 C CA . ARG A 1 74 ? 3.366 15.519 -20.079 1.00 73.19 74 ARG A CA 1
ATOM 570 C C . ARG A 1 74 ? 3.662 16.990 -20.411 1.00 73.19 74 ARG A C 1
ATOM 572 O O . ARG A 1 74 ? 3.577 17.833 -19.519 1.00 73.19 74 ARG A O 1
ATOM 579 N N . ARG A 1 75 ? 4.052 17.285 -21.653 1.00 55.81 75 ARG A N 1
ATOM 580 C CA . ARG A 1 75 ? 4.199 18.642 -22.195 1.00 55.81 75 ARG A CA 1
ATOM 581 C C . ARG A 1 75 ? 2.977 19.020 -23.013 1.00 55.81 75 ARG A C 1
ATOM 583 O O . ARG A 1 75 ? 2.636 20.219 -22.958 1.00 55.81 75 ARG A O 1
#

pLDDT: mean 84.75, std 10.95, range [55.34, 96.25]

Foldseek 3Di:
DDDDDPVVVVVLVVVCVVVVHDSVVSVVVVCCVVVCPPVNVVVVVVVVVVPDDDDDDDDPVVVVVVVVVVVVVVD

Radius of gyration: 22.11 Å; chains: 1; bounding box: 36×33×57 Å

Sequence (75 aa):
QILLDDERHRRIVAVARERGVSVATVVREAIDRGIASPCDRRKSAGLALLDAADMPVPTLQEFTEERDALRAHRR

Secondary structure (DSSP, 8-state):
-----HHHHHHHHHHHHHTTS-HHHHHHHHHHHHHS-HHHHHHHHHHHHHSSPP-PPPPHHHHHHHHHHHHHTT-